Protein AF-A0A7S3DU09-F1 (afdb_monomer_lite)

InterPro domains:
  IPR027417 P-loop containing nucleoside triphosphate hydrolase [G3DSA:3.40.50.300] (1-154)
  IPR027417 P-loop containing nucleoside triphosphate hydrolase [SSF52540] (3-160)

pLDDT: mean 77.61, std 22.37, range [27.61, 97.94]

Organism: NCBI:txid265537

Radius of gyration: 21.7 Å; chains: 1; bounding box: 55×59×66 Å

Structure (mmCIF, N/CA/C/O backbone):
data_AF-A0A7S3DU09-F1
#
_entry.id   AF-A0A7S3DU09-F1
#
loop_
_atom_site.group_PDB
_atom_site.id
_atom_site.type_symbol
_atom_site.label_atom_id
_atom_site.label_alt_id
_atom_site.label_comp_id
_atom_site.label_asym_id
_atom_site.label_entity_id
_atom_site.label_seq_id
_atom_site.pdbx_PDB_ins_code
_atom_site.Cartn_x
_atom_site.Cartn_y
_atom_site.Cartn_z
_atom_site.occupancy
_atom_site.B_iso_or_equiv
_atom_site.auth_seq_id
_atom_site.auth_comp_id
_atom_site.auth_asym_id
_atom_site.auth_atom_id
_atom_site.pdbx_PDB_model_num
ATOM 1 N N . ALA A 1 1 ? -18.503 -8.993 2.724 1.00 61.34 1 ALA A N 1
ATOM 2 C CA . ALA A 1 1 ? -17.902 -7.710 3.141 1.00 61.34 1 ALA A CA 1
ATOM 3 C C . ALA A 1 1 ? -17.772 -6.873 1.888 1.00 61.34 1 ALA A C 1
ATOM 5 O O . ALA A 1 1 ? -17.294 -7.408 0.896 1.00 61.34 1 A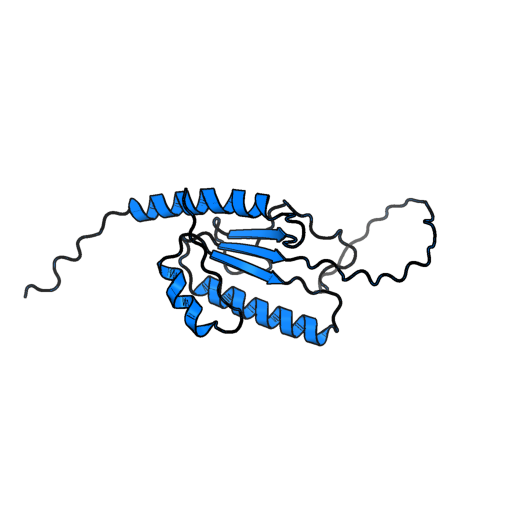LA A O 1
ATOM 6 N N . HIS A 1 2 ? -18.292 -5.652 1.908 1.00 82.31 2 HIS A N 1
ATOM 7 C CA . HIS A 1 2 ? -18.190 -4.738 0.779 1.00 82.31 2 HIS A CA 1
ATOM 8 C C . HIS A 1 2 ? -16.885 -3.952 0.935 1.00 82.31 2 HIS A C 1
ATOM 10 O O . HIS A 1 2 ? -16.611 -3.464 2.027 1.00 82.31 2 HIS A O 1
ATOM 16 N N . CYS A 1 3 ? -16.057 -3.902 -0.106 1.00 85.69 3 CYS A N 1
ATOM 17 C CA . CYS A 1 3 ? -14.806 -3.147 -0.100 1.00 85.69 3 CYS A CA 1
ATOM 18 C C . CYS A 1 3 ? -14.955 -1.986 -1.079 1.00 85.69 3 CYS A C 1
ATOM 20 O O . CYS A 1 3 ? -15.299 -2.206 -2.239 1.00 85.69 3 CYS A O 1
ATOM 22 N N . HIS A 1 4 ? -14.702 -0.769 -0.607 1.00 90.88 4 HIS A N 1
ATOM 23 C CA . HIS A 1 4 ? -14.635 0.422 -1.445 1.00 90.88 4 HIS A CA 1
ATOM 24 C C . HIS A 1 4 ? -13.162 0.746 -1.682 1.00 90.88 4 HIS A C 1
ATOM 26 O O . HIS A 1 4 ? -12.418 0.949 -0.726 1.00 90.88 4 HIS A O 1
ATOM 32 N N . PHE A 1 5 ? -12.736 0.740 -2.943 1.00 91.88 5 PHE A N 1
ATOM 33 C CA . PHE A 1 5 ? -11.360 1.049 -3.320 1.00 91.88 5 PHE A CA 1
ATOM 34 C C . PHE A 1 5 ? -11.281 2.472 -3.859 1.00 91.88 5 PHE A C 1
ATOM 36 O O . PHE A 1 5 ? -12.051 2.843 -4.745 1.00 91.88 5 PHE A O 1
ATOM 43 N N . TRP A 1 6 ? -10.320 3.231 -3.343 1.00 91.25 6 TRP A N 1
ATOM 44 C CA . TRP A 1 6 ? -9.948 4.545 -3.846 1.00 91.25 6 TRP A CA 1
ATOM 45 C C . TRP A 1 6 ? -8.596 4.400 -4.544 1.00 91.25 6 TRP A C 1
ATOM 47 O O . TRP A 1 6 ? -7.599 4.096 -3.894 1.00 91.25 6 TRP A O 1
ATOM 57 N N . ASP A 1 7 ? -8.575 4.548 -5.867 1.00 90.44 7 ASP A N 1
ATOM 58 C CA . ASP A 1 7 ? -7.335 4.545 -6.646 1.00 90.44 7 ASP A CA 1
ATOM 59 C C . ASP A 1 7 ? -6.829 5.982 -6.786 1.00 90.44 7 ASP A C 1
ATOM 61 O O . ASP A 1 7 ? -7.525 6.852 -7.320 1.00 90.44 7 ASP A O 1
ATOM 65 N N . LEU A 1 8 ? -5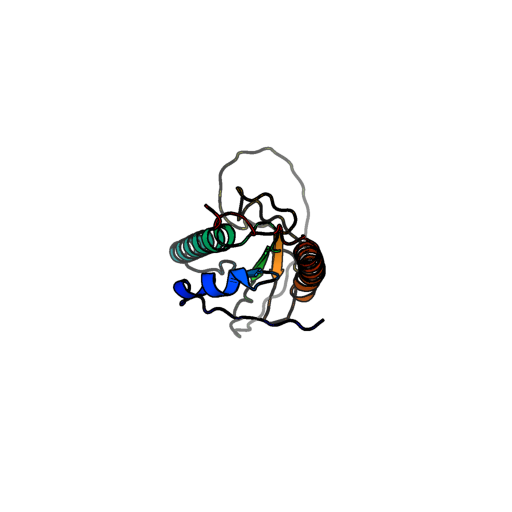.635 6.240 -6.256 1.00 88.69 8 LEU A N 1
ATOM 66 C CA . LEU A 1 8 ? -5.051 7.570 -6.191 1.00 88.69 8 LEU A CA 1
ATOM 67 C C . LEU A 1 8 ? -3.910 7.671 -7.200 1.00 88.69 8 LEU A C 1
ATOM 69 O O . LEU A 1 8 ? -2.896 6.982 -7.111 1.00 88.69 8 LEU A O 1
ATOM 73 N N . GLY A 1 9 ? -4.060 8.573 -8.169 1.00 85.50 9 GLY A N 1
ATOM 74 C CA . GLY A 1 9 ? -3.025 8.806 -9.167 1.00 85.50 9 GLY A CA 1
ATOM 75 C C . GLY A 1 9 ? -1.728 9.322 -8.535 1.00 85.50 9 GLY A C 1
ATOM 76 O O . GLY A 1 9 ? -1.741 10.317 -7.810 1.00 85.50 9 GLY A O 1
ATOM 77 N N . GLY A 1 10 ? -0.595 8.714 -8.907 1.00 82.00 10 GLY A N 1
ATOM 78 C CA . GLY A 1 10 ? 0.765 9.077 -8.464 1.00 82.00 10 GLY A CA 1
ATOM 79 C C . GLY A 1 10 ? 1.132 10.563 -8.582 1.00 82.00 10 GLY A C 1
ATOM 80 O O . GLY A 1 10 ? 1.984 11.062 -7.859 1.00 82.00 10 GLY A O 1
ATOM 81 N N . ARG A 1 11 ? 0.492 11.286 -9.508 1.00 84.19 11 ARG A N 1
ATOM 82 C CA . ARG A 1 11 ? 0.772 12.703 -9.795 1.00 84.19 11 ARG A CA 1
ATOM 83 C C . ARG A 1 11 ? -0.026 13.681 -8.931 1.00 84.19 11 ARG A C 1
ATOM 85 O O . ARG A 1 11 ? 0.256 14.870 -8.978 1.00 84.19 11 ARG A O 1
ATOM 92 N N . MET A 1 12 ? -1.016 13.201 -8.180 1.00 85.81 12 MET A N 1
ATOM 93 C CA . MET A 1 12 ? -1.953 14.027 -7.409 1.00 85.81 12 MET A CA 1
ATOM 94 C C . MET A 1 12 ? -1.779 13.815 -5.899 1.00 85.81 12 MET A C 1
ATOM 96 O O . MET A 1 12 ? -2.762 13.666 -5.174 1.00 85.81 12 MET A O 1
ATOM 100 N N . HIS A 1 13 ? -0.524 13.764 -5.440 1.00 85.75 13 HIS A N 1
ATOM 101 C CA . HIS A 1 13 ? -0.166 13.478 -4.044 1.00 85.75 13 HIS A CA 1
ATOM 102 C C . HIS A 1 13 ? -0.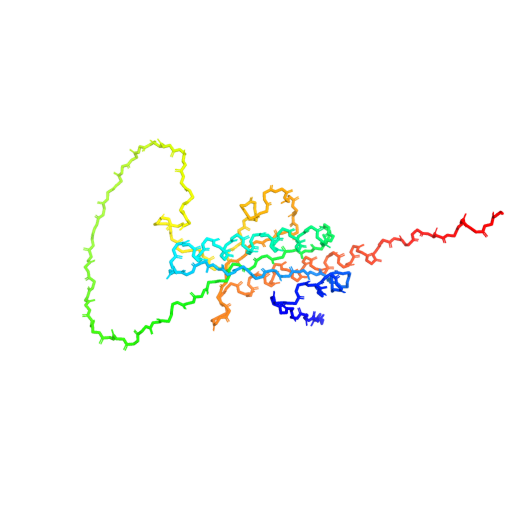813 14.449 -3.040 1.00 85.75 13 HIS A C 1
ATOM 104 O O . HIS A 1 13 ? -1.288 14.025 -1.994 1.00 85.75 13 HIS A O 1
ATOM 110 N N . GLU A 1 14 ? -0.978 15.720 -3.419 1.00 87.19 14 GLU A N 1
ATOM 111 C CA . GLU A 1 14 ? -1.650 16.771 -2.632 1.00 87.19 14 GLU A CA 1
ATOM 112 C C . GLU A 1 14 ? -3.108 16.458 -2.231 1.00 87.19 14 GLU A C 1
ATOM 114 O O . GLU A 1 14 ? -3.684 17.131 -1.377 1.00 87.19 14 GLU A O 1
ATOM 119 N N . LEU A 1 15 ? -3.736 15.457 -2.857 1.00 88.56 15 LEU A N 1
ATOM 120 C CA . LEU A 1 15 ? -5.099 15.034 -2.537 1.00 88.56 15 LEU A CA 1
ATOM 121 C C . LEU A 1 15 ? -5.161 13.794 -1.644 1.00 88.56 15 LEU A C 1
ATOM 123 O O . LEU A 1 15 ? -6.248 13.472 -1.166 1.00 88.56 15 LEU A O 1
ATOM 127 N N . TRP A 1 16 ? -4.051 13.081 -1.437 1.00 91.88 16 TRP A N 1
ATOM 128 C CA . TRP A 1 16 ? -4.067 11.764 -0.797 1.00 91.88 16 TRP A CA 1
ATOM 129 C C . TRP A 1 16 ? -4.514 11.820 0.662 1.00 91.88 16 TRP A C 1
ATOM 131 O O . TRP A 1 16 ? -5.308 10.983 1.088 1.00 91.88 16 TRP A O 1
ATOM 141 N N . GLU A 1 17 ? -4.101 12.858 1.393 1.00 88.50 17 GLU A N 1
ATOM 142 C CA . GLU A 1 17 ? -4.441 13.040 2.810 1.00 88.50 17 GLU A CA 1
ATOM 143 C C . GLU A 1 17 ? -5.949 13.058 3.077 1.00 88.50 17 GLU A C 1
ATOM 145 O O . GLU A 1 17 ? -6.405 12.612 4.128 1.00 88.50 17 GLU A O 1
ATOM 150 N N . ARG A 1 18 ? -6.745 13.498 2.094 1.00 90.06 18 ARG A N 1
ATOM 151 C CA . ARG A 1 18 ? -8.210 13.546 2.201 1.00 90.06 18 ARG A CA 1
ATOM 152 C C . ARG A 1 18 ? -8.848 12.162 2.316 1.00 90.06 18 ARG A C 1
ATOM 154 O O . ARG A 1 18 ? -9.984 12.071 2.762 1.00 90.06 18 ARG A O 1
ATOM 161 N N . TYR A 1 19 ? -8.143 11.109 1.907 1.00 90.12 19 TYR A N 1
ATOM 162 C CA . TYR A 1 19 ? -8.661 9.741 1.890 1.00 90.12 19 TYR A CA 1
ATOM 163 C C . TYR A 1 19 ? -8.207 8.911 3.091 1.00 90.12 19 TYR A C 1
ATOM 165 O O . TYR A 1 19 ? -8.833 7.896 3.394 1.00 90.12 19 TYR A O 1
ATOM 173 N N . TYR A 1 20 ? -7.142 9.311 3.793 1.00 89.31 20 TYR A N 1
ATOM 174 C CA . TYR A 1 20 ? -6.578 8.501 4.877 1.00 89.31 20 TYR A CA 1
ATOM 175 C C . TYR A 1 20 ? -7.519 8.365 6.074 1.00 89.31 20 TYR A C 1
ATOM 177 O O . TYR A 1 20 ? -7.581 7.291 6.667 1.00 89.31 20 TYR A O 1
ATOM 185 N N . PHE A 1 21 ? -8.270 9.420 6.403 1.00 84.44 21 PHE A N 1
ATOM 186 C CA . PHE A 1 21 ? -9.165 9.433 7.562 1.00 84.44 21 PHE A CA 1
ATOM 187 C C . PHE A 1 21 ? -10.269 8.365 7.476 1.00 84.44 21 PHE A C 1
ATOM 189 O O . PHE A 1 21 ? -10.518 7.659 8.450 1.00 84.44 21 PHE A O 1
ATOM 196 N N . ASP A 1 22 ? -10.863 8.195 6.293 1.00 86.50 22 ASP A N 1
ATOM 197 C CA . ASP A 1 22 ? -11.950 7.236 6.052 1.00 86.50 22 ASP A CA 1
ATOM 198 C C . ASP A 1 22 ? -11.448 5.858 5.580 1.00 86.50 22 ASP A C 1
ATOM 200 O O . ASP A 1 22 ? -12.236 4.992 5.195 1.00 86.50 22 ASP A O 1
ATOM 204 N N . SER A 1 23 ? -10.132 5.634 5.577 1.00 92.69 23 SER A N 1
ATOM 205 C CA . SER A 1 23 ? -9.551 4.376 5.113 1.00 92.69 23 SER A CA 1
ATOM 206 C C . SER A 1 23 ? -9.450 3.340 6.238 1.00 92.69 23 SER A C 1
ATOM 208 O O . SER A 1 23 ? -8.927 3.588 7.325 1.00 92.69 23 SER A O 1
ATOM 210 N N . ASP A 1 24 ? -9.904 2.119 5.950 1.00 95.12 24 ASP A N 1
ATOM 211 C CA . ASP A 1 24 ? -9.750 0.962 6.845 1.00 95.12 24 ASP A CA 1
ATOM 212 C C . ASP A 1 24 ? -8.426 0.221 6.672 1.00 95.12 24 ASP A C 1
ATOM 214 O O . ASP A 1 24 ? -8.070 -0.634 7.483 1.00 95.12 24 ASP A O 1
ATOM 218 N N . ALA A 1 25 ? -7.737 0.503 5.574 1.00 96.50 25 ALA A N 1
ATOM 219 C CA . ALA A 1 25 ? -6.448 -0.040 5.201 1.00 96.50 25 ALA A CA 1
ATOM 220 C C . ALA A 1 25 ? -5.871 0.811 4.069 1.00 96.50 25 ALA A C 1
ATOM 222 O O . ALA A 1 25 ? -6.620 1.386 3.279 1.00 96.50 25 ALA A O 1
ATOM 223 N N . VAL A 1 26 ? -4.548 0.825 3.948 1.00 96.88 26 VAL A N 1
ATOM 224 C CA . VAL A 1 26 ? -3.845 1.497 2.852 1.00 96.88 26 VAL A CA 1
ATOM 225 C C . VAL A 1 26 ? -2.941 0.500 2.138 1.00 96.88 26 VAL A C 1
ATOM 227 O O . VAL A 1 26 ? -2.264 -0.314 2.769 1.00 96.88 26 VAL A O 1
ATOM 230 N N . ILE A 1 27 ? -2.948 0.561 0.806 1.00 97.38 27 ILE A N 1
ATOM 231 C CA . ILE A 1 27 ? -2.071 -0.221 -0.065 1.00 97.38 27 ILE A CA 1
ATOM 232 C C . ILE A 1 27 ? -1.143 0.750 -0.791 1.00 97.38 27 ILE A C 1
ATOM 234 O O . ILE A 1 27 ? -1.611 1.583 -1.561 1.00 97.38 27 ILE A O 1
ATOM 238 N N . PHE A 1 28 ? 0.164 0.623 -0.580 1.00 96.56 28 PHE A N 1
ATOM 239 C CA . PHE A 1 28 ? 1.178 1.373 -1.313 1.00 96.56 28 PHE A CA 1
ATOM 240 C C . PHE A 1 28 ? 1.833 0.474 -2.363 1.00 96.56 28 PHE A C 1
ATOM 242 O O . PHE A 1 28 ? 2.392 -0.574 -2.034 1.00 96.56 28 PHE A O 1
ATOM 249 N N . VAL A 1 29 ? 1.782 0.869 -3.634 1.00 95.50 29 VAL A N 1
ATOM 250 C CA . VAL A 1 29 ? 2.393 0.101 -4.727 1.00 95.50 29 VAL A CA 1
ATOM 251 C C . VAL A 1 29 ? 3.815 0.597 -4.963 1.00 95.50 29 VAL A C 1
ATOM 253 O O . VAL A 1 29 ? 4.026 1.715 -5.417 1.00 95.50 29 VAL A O 1
ATOM 256 N N . TRP A 1 30 ? 4.785 -0.266 -4.682 1.00 93.69 30 TRP A N 1
ATOM 257 C CA . TRP A 1 30 ? 6.205 -0.029 -4.901 1.00 93.69 30 TRP A CA 1
ATOM 258 C C . TRP A 1 30 ? 6.657 -0.704 -6.194 1.00 93.69 30 TRP A C 1
ATOM 260 O O . TRP A 1 30 ? 6.716 -1.930 -6.283 1.00 93.69 30 TRP A O 1
ATOM 270 N N . LYS A 1 31 ? 7.018 0.073 -7.208 1.00 90.25 31 LYS A N 1
ATOM 271 C CA . LYS A 1 31 ? 7.604 -0.435 -8.446 1.00 90.25 31 LYS A CA 1
ATOM 272 C C . LYS A 1 31 ? 9.025 -0.922 -8.185 1.00 90.25 31 LYS A C 1
ATOM 274 O O . LYS A 1 31 ? 9.912 -0.148 -7.822 1.00 90.25 31 LYS A O 1
ATOM 279 N N . THR A 1 32 ? 9.252 -2.216 -8.408 1.00 87.56 32 THR A N 1
ATOM 280 C CA . THR A 1 32 ? 10.609 -2.764 -8.385 1.00 87.56 32 THR A CA 1
ATOM 281 C C . THR A 1 32 ? 11.386 -2.217 -9.582 1.00 87.56 32 THR A C 1
ATOM 283 O O . THR A 1 32 ? 10.839 -2.249 -10.692 1.00 87.56 32 THR A O 1
ATOM 286 N N . PRO A 1 33 ? 12.627 -1.737 -9.398 1.00 79.19 33 PRO A N 1
ATOM 287 C CA . PRO A 1 33 ? 13.438 -1.280 -10.515 1.00 79.19 33 PRO A CA 1
ATOM 288 C C . PRO A 1 33 ? 13.598 -2.426 -11.518 1.00 79.19 33 PRO A C 1
ATOM 290 O O . PRO A 1 33 ? 13.957 -3.546 -11.159 1.00 79.19 33 PRO A O 1
ATOM 293 N N . VAL A 1 34 ? 13.250 -2.142 -12.768 1.00 72.62 34 VAL A N 1
ATOM 294 C CA . VAL A 1 34 ? 13.603 -2.965 -13.931 1.00 72.62 34 VAL A CA 1
ATOM 295 C C . VAL A 1 34 ? 14.923 -2.408 -14.457 1.00 72.62 34 VAL A C 1
ATOM 297 O O . VAL A 1 34 ? 15.189 -1.241 -14.182 1.00 72.62 34 VAL A O 1
ATOM 300 N N . GLU A 1 35 ? 15.710 -3.209 -15.182 1.00 67.56 35 GLU A N 1
ATOM 301 C CA . GLU A 1 35 ? 16.975 -2.873 -15.870 1.00 67.56 35 GLU A CA 1
ATOM 302 C C . GLU A 1 35 ? 16.904 -1.550 -16.678 1.00 67.56 35 GLU A C 1
ATOM 304 O O . GLU A 1 35 ? 16.822 -1.521 -17.906 1.00 67.56 35 GLU A O 1
ATOM 309 N N . ALA A 1 36 ? 16.866 -0.427 -15.973 1.00 67.94 36 ALA A N 1
ATOM 310 C CA . ALA A 1 36 ? 16.980 0.932 -16.456 1.00 67.94 36 ALA A CA 1
ATOM 311 C C . ALA A 1 36 ? 18.427 1.375 -16.237 1.00 67.94 36 ALA A C 1
ATOM 313 O O . ALA A 1 36 ? 19.200 0.695 -15.558 1.00 67.94 36 ALA A O 1
ATOM 314 N N . ASN A 1 37 ? 18.816 2.527 -16.787 1.00 81.88 37 ASN A N 1
ATOM 315 C CA . ASN A 1 37 ? 20.104 3.082 -16.391 1.00 81.88 37 ASN A CA 1
ATOM 316 C C . ASN A 1 37 ? 20.116 3.300 -14.861 1.00 81.88 37 ASN A C 1
ATOM 318 O O . ASN A 1 37 ? 19.092 3.626 -14.251 1.00 81.88 37 ASN A O 1
ATOM 322 N N . GLU A 1 38 ? 21.272 3.069 -14.240 1.00 82.50 38 GLU A N 1
ATOM 323 C CA . GLU A 1 38 ? 21.409 3.066 -12.778 1.00 82.50 38 GLU A CA 1
ATOM 324 C C . GLU A 1 38 ? 20.998 4.403 -12.145 1.00 82.50 38 GLU A C 1
ATOM 326 O O . GLU A 1 38 ? 20.524 4.444 -11.011 1.00 82.50 38 GLU A O 1
ATOM 331 N N . GLU A 1 39 ? 21.167 5.510 -12.872 1.00 87.69 39 GLU A N 1
ATOM 332 C CA . GLU A 1 39 ? 20.835 6.846 -12.390 1.00 87.69 39 GLU A CA 1
ATOM 333 C C . GLU A 1 39 ? 19.322 7.075 -12.288 1.00 87.69 39 GLU A C 1
ATOM 335 O O . GLU A 1 39 ? 18.844 7.540 -11.252 1.00 87.69 39 GLU A O 1
ATOM 340 N N . ASP A 1 40 ? 18.564 6.727 -13.323 1.00 86.50 40 ASP A N 1
ATOM 341 C CA . ASP A 1 40 ? 17.109 6.857 -13.346 1.00 86.50 40 ASP A CA 1
ATOM 342 C C . ASP A 1 40 ? 16.464 5.866 -12.377 1.00 86.50 40 ASP A C 1
ATOM 344 O O . ASP A 1 40 ? 15.549 6.237 -11.640 1.00 86.50 40 ASP A O 1
ATOM 348 N N . ALA A 1 41 ? 16.987 4.636 -12.304 1.00 85.06 41 ALA A N 1
ATOM 349 C CA . ALA A 1 41 ? 16.545 3.647 -11.325 1.00 85.06 41 ALA A CA 1
ATOM 350 C C . ALA A 1 41 ? 16.749 4.148 -9.887 1.00 85.06 41 ALA A C 1
ATOM 352 O O . ALA A 1 41 ? 15.872 3.972 -9.036 1.00 85.06 41 ALA A O 1
ATOM 353 N N . ARG A 1 42 ? 17.881 4.811 -9.613 1.00 87.50 42 ARG A N 1
ATOM 354 C CA . ARG A 1 42 ? 18.161 5.415 -8.307 1.00 87.50 42 ARG A CA 1
ATOM 355 C C . ARG A 1 42 ? 17.199 6.560 -7.998 1.00 87.50 42 ARG A C 1
ATOM 357 O O . ARG A 1 42 ? 16.581 6.528 -6.940 1.00 87.50 42 ARG A O 1
ATOM 364 N N . LYS A 1 43 ? 17.010 7.513 -8.918 1.00 89.94 43 LYS A N 1
ATOM 365 C CA . LYS A 1 43 ? 16.071 8.641 -8.736 1.00 89.94 43 LYS A CA 1
ATOM 366 C C . LYS A 1 43 ? 14.636 8.164 -8.508 1.00 89.94 43 LYS A C 1
ATOM 368 O O . LYS A 1 43 ? 13.943 8.685 -7.640 1.00 89.94 43 LYS A O 1
ATOM 373 N N . GLU A 1 44 ? 14.188 7.161 -9.264 1.00 89.19 44 GLU A N 1
ATOM 374 C CA . GLU A 1 44 ? 12.862 6.561 -9.086 1.00 89.19 44 GLU A CA 1
ATOM 375 C C . GLU A 1 44 ? 12.747 5.862 -7.724 1.00 89.19 44 GLU A C 1
ATOM 377 O O . GLU A 1 44 ? 11.732 5.994 -7.046 1.00 89.19 44 GLU A O 1
ATOM 382 N N . THR A 1 45 ? 13.791 5.154 -7.290 1.00 90.25 45 THR A N 1
ATOM 383 C CA . THR A 1 45 ? 13.827 4.504 -5.972 1.00 90.25 45 THR A CA 1
ATOM 384 C C . THR A 1 45 ? 13.785 5.527 -4.835 1.00 90.25 45 THR A C 1
ATOM 386 O O . THR A 1 45 ? 13.014 5.353 -3.897 1.00 90.25 45 THR A O 1
ATOM 389 N N . GLU A 1 46 ? 14.563 6.607 -4.927 1.00 91.94 46 GLU A N 1
ATOM 390 C CA . GLU A 1 46 ? 14.586 7.696 -3.941 1.00 91.94 46 GLU A CA 1
ATOM 391 C C . GLU A 1 46 ? 13.223 8.398 -3.838 1.00 91.94 46 GLU A C 1
ATOM 393 O O . GLU A 1 46 ? 12.729 8.618 -2.735 1.00 91.94 46 GLU A O 1
ATOM 398 N N . LEU A 1 47 ? 12.573 8.680 -4.973 1.00 92.12 47 LEU A N 1
ATOM 399 C CA . LEU A 1 47 ? 11.237 9.281 -4.996 1.00 92.12 47 LEU A CA 1
ATOM 400 C C . LEU A 1 47 ? 10.173 8.351 -4.396 1.00 92.12 47 LEU A C 1
ATOM 402 O O . LEU A 1 47 ? 9.313 8.787 -3.634 1.00 92.12 47 LEU A O 1
ATOM 406 N N . GLN A 1 48 ? 10.210 7.060 -4.732 1.00 93.19 48 GLN A N 1
ATOM 407 C CA . GLN A 1 48 ? 9.289 6.091 -4.139 1.00 93.19 48 GLN A CA 1
ATOM 408 C C . GLN A 1 48 ? 9.507 5.961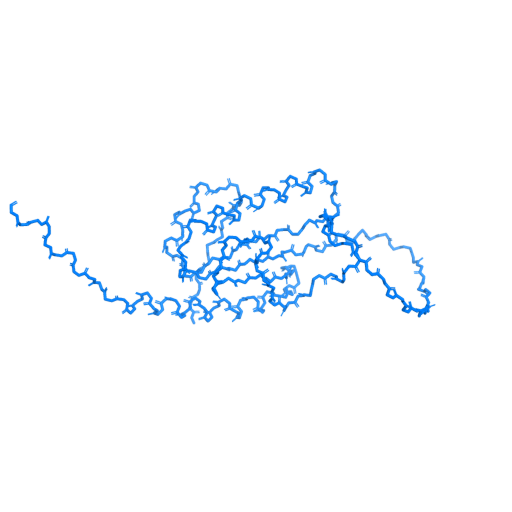 -2.632 1.00 93.19 48 GLN A C 1
ATOM 410 O O . GLN A 1 48 ? 8.532 5.853 -1.892 1.00 93.19 48 GLN A O 1
ATOM 415 N N . GLN A 1 49 ? 10.764 6.015 -2.181 1.00 94.50 49 GLN A N 1
ATOM 416 C CA . GLN A 1 49 ? 11.117 5.990 -0.765 1.00 94.50 49 GLN A CA 1
ATOM 417 C C . GLN A 1 49 ? 10.541 7.199 -0.023 1.00 94.50 49 GLN A C 1
ATOM 419 O O . GLN A 1 49 ? 9.902 7.015 1.011 1.00 94.50 49 GLN A O 1
ATOM 424 N N . SER A 1 50 ? 10.693 8.415 -0.563 1.00 94.19 50 SER A N 1
ATOM 425 C CA . SER A 1 50 ? 10.148 9.619 0.076 1.00 94.19 50 SER A CA 1
ATOM 426 C C . SER A 1 50 ? 8.621 9.587 0.157 1.00 94.19 50 SER A C 1
ATOM 428 O O . SER A 1 50 ? 8.059 9.887 1.205 1.00 94.19 50 SER A O 1
ATOM 430 N N . LEU A 1 51 ? 7.945 9.163 -0.918 1.00 94.56 51 LEU A N 1
ATOM 431 C CA . LEU A 1 51 ? 6.483 9.037 -0.940 1.00 94.56 51 LEU A CA 1
ATOM 432 C C . LEU A 1 51 ? 5.985 7.955 0.025 1.00 94.56 51 LEU A C 1
ATOM 434 O O . LEU A 1 51 ? 4.957 8.123 0.674 1.00 94.56 51 LEU A O 1
ATOM 438 N N . LEU A 1 52 ? 6.706 6.837 0.127 1.00 94.88 52 LEU A N 1
ATOM 439 C CA . LEU A 1 52 ? 6.378 5.759 1.053 1.00 94.88 52 LEU A CA 1
ATOM 440 C C . LEU A 1 52 ? 6.461 6.234 2.511 1.00 94.88 52 LEU A C 1
ATOM 442 O O . LEU A 1 52 ? 5.571 5.925 3.305 1.00 94.88 52 LEU A O 1
ATOM 446 N N . GLU A 1 53 ? 7.514 6.974 2.861 1.00 94.75 53 GLU A N 1
ATOM 447 C CA . GLU A 1 53 ? 7.682 7.557 4.195 1.00 94.75 53 GLU A CA 1
ATOM 448 C C . GLU A 1 53 ? 6.609 8.601 4.504 1.00 94.75 53 GLU A C 1
ATOM 450 O O . GLU A 1 53 ? 6.031 8.561 5.590 1.00 94.75 53 GLU A O 1
ATOM 455 N N . GLU A 1 54 ? 6.297 9.475 3.544 1.00 93.94 54 GLU A N 1
ATOM 456 C CA . GLU A 1 54 ? 5.242 10.485 3.657 1.00 93.94 54 GLU A CA 1
ATOM 457 C C . GLU A 1 54 ? 3.890 9.826 3.948 1.00 93.94 54 GLU A C 1
ATOM 459 O O . GLU A 1 54 ? 3.305 10.059 5.006 1.00 93.94 54 GLU A O 1
ATOM 464 N N . VAL A 1 55 ? 3.443 8.915 3.074 1.00 94.62 55 VAL A N 1
ATOM 465 C CA . VAL A 1 55 ? 2.185 8.173 3.248 1.00 94.62 55 VAL A CA 1
ATOM 466 C C . VAL A 1 55 ? 2.172 7.466 4.594 1.00 94.62 55 VAL A C 1
ATOM 468 O O . VAL A 1 55 ? 1.172 7.514 5.311 1.00 94.62 55 VAL A O 1
ATOM 471 N N . ARG A 1 56 ? 3.277 6.809 4.966 1.00 94.38 56 ARG A N 1
ATOM 472 C CA . ARG A 1 56 ? 3.316 6.087 6.231 1.00 94.38 56 ARG A CA 1
ATOM 473 C C . ARG A 1 56 ? 3.191 7.029 7.428 1.00 94.38 56 ARG A C 1
ATOM 475 O O . ARG A 1 56 ? 2.531 6.654 8.394 1.00 94.38 56 ARG A O 1
ATOM 482 N N . SER A 1 57 ? 3.799 8.209 7.373 1.00 94.06 57 SER A N 1
ATOM 483 C CA . SER A 1 57 ? 3.740 9.201 8.449 1.00 94.06 57 SER A CA 1
ATOM 484 C C . SER A 1 57 ? 2.352 9.839 8.600 1.00 94.06 57 SER A C 1
ATOM 486 O O . SER A 1 57 ? 1.958 10.176 9.714 1.00 94.06 57 SER A O 1
ATOM 488 N N . SER A 1 58 ? 1.591 9.940 7.505 1.00 93.19 58 SER A N 1
ATOM 489 C CA . SER A 1 58 ? 0.271 10.584 7.472 1.00 93.19 58 SER A CA 1
ATOM 490 C C . SER A 1 58 ? -0.896 9.663 7.844 1.00 93.19 58 SER A C 1
ATOM 492 O O . SER A 1 58 ? -2.017 10.145 8.010 1.00 93.19 58 SER A O 1
ATOM 494 N N . ILE A 1 59 ? -0.674 8.349 7.975 1.00 93.06 59 ILE A N 1
ATOM 495 C CA . ILE A 1 59 ? -1.724 7.388 8.352 1.00 93.06 59 ILE A CA 1
ATOM 496 C C . ILE A 1 59 ? -1.605 6.966 9.829 1.00 93.06 59 ILE A C 1
ATOM 498 O O . ILE A 1 59 ? -0.492 6.726 10.313 1.00 93.06 59 ILE A O 1
ATOM 502 N N . PRO A 1 60 ? -2.730 6.795 10.552 1.00 91.75 60 PRO A N 1
ATOM 503 C CA . PRO A 1 60 ? -2.709 6.299 11.926 1.00 91.75 60 PRO A CA 1
ATOM 504 C C . PRO A 1 60 ? -2.048 4.920 12.068 1.00 91.75 60 PRO A C 1
ATOM 506 O O . PRO A 1 60 ? -2.111 4.075 11.174 1.00 91.75 60 PRO A O 1
ATOM 509 N N . ASP A 1 61 ? -1.437 4.655 13.224 1.00 91.25 61 ASP A N 1
ATOM 510 C CA . ASP A 1 61 ? -0.756 3.382 13.497 1.00 91.25 61 ASP A CA 1
ATOM 511 C C . ASP A 1 61 ? -1.698 2.176 13.598 1.00 91.25 61 ASP A C 1
ATOM 513 O O . ASP A 1 61 ? -1.257 1.040 13.432 1.00 91.25 61 ASP A O 1
ATOM 517 N N . ASP A 1 62 ? -2.987 2.389 13.840 1.00 92.31 62 ASP A N 1
ATOM 518 C CA . ASP A 1 62 ? -3.988 1.325 13.864 1.00 92.31 62 ASP A CA 1
ATOM 519 C C . ASP A 1 62 ? -4.587 1.016 12.482 1.00 92.31 62 ASP A C 1
ATOM 521 O O . ASP A 1 62 ? -5.374 0.077 12.364 1.00 92.31 62 ASP A O 1
ATOM 525 N N . VAL A 1 63 ? -4.175 1.725 11.425 1.00 94.88 63 VAL A N 1
ATOM 526 C CA . VAL A 1 63 ? -4.559 1.420 10.040 1.00 94.88 63 VAL A CA 1
ATOM 527 C C . VAL A 1 63 ? -3.568 0.416 9.434 1.00 94.88 63 VAL A C 1
ATOM 529 O O . VAL A 1 63 ? -2.374 0.709 9.330 1.00 94.88 63 VAL A O 1
ATOM 532 N N . PRO A 1 64 ? -4.024 -0.775 8.998 1.00 96.75 64 PRO A N 1
ATOM 533 C CA . PRO A 1 64 ? -3.180 -1.727 8.290 1.00 96.75 64 PRO A CA 1
ATOM 534 C C . PRO A 1 64 ? -2.585 -1.146 7.010 1.00 96.75 64 PRO A C 1
ATOM 536 O O . PRO A 1 64 ? -3.294 -0.577 6.179 1.00 96.75 64 PRO A O 1
ATOM 539 N N . PHE A 1 65 ? -1.282 -1.346 6.841 1.00 97.25 65 PHE A N 1
ATOM 540 C CA . PHE A 1 65 ? -0.496 -0.769 5.763 1.00 97.25 65 PHE A CA 1
ATOM 541 C C . PHE A 1 65 ? 0.231 -1.858 4.971 1.00 97.25 65 PHE A C 1
ATOM 543 O O . PHE A 1 65 ? 1.166 -2.501 5.451 1.00 97.25 65 PHE A O 1
ATOM 550 N N . LEU A 1 66 ? -0.217 -2.081 3.741 1.00 97.94 66 LEU A N 1
ATOM 551 C CA . LEU A 1 66 ? 0.316 -3.096 2.843 1.00 97.94 66 LEU A CA 1
ATOM 552 C C . LEU A 1 66 ? 1.195 -2.450 1.775 1.00 97.94 66 LEU A C 1
ATOM 554 O O . LEU A 1 66 ? 0.716 -1.635 0.995 1.00 97.94 66 LEU A O 1
ATOM 558 N N . VAL A 1 67 ? 2.451 -2.875 1.670 1.00 97.75 67 VAL A N 1
ATOM 559 C CA . VAL A 1 67 ? 3.322 -2.523 0.545 1.00 97.75 67 VAL A CA 1
ATOM 560 C C . VAL A 1 67 ? 3.290 -3.651 -0.485 1.00 97.75 67 VAL A C 1
ATOM 562 O O . VAL A 1 67 ? 3.540 -4.815 -0.163 1.00 97.75 67 VAL A O 1
ATOM 565 N N . LEU A 1 68 ? 3.001 -3.316 -1.740 1.00 97.50 68 LEU A N 1
ATOM 566 C CA . LEU A 1 68 ? 3.063 -4.236 -2.872 1.00 97.50 68 LEU A CA 1
ATOM 567 C C . LEU A 1 68 ? 4.312 -3.948 -3.701 1.00 97.50 68 LEU A C 1
ATOM 569 O O . LEU A 1 68 ? 4.326 -3.005 -4.486 1.00 97.50 68 LEU A O 1
ATOM 573 N N . GLY A 1 69 ? 5.345 -4.778 -3.558 1.00 95.81 69 GLY A N 1
ATOM 574 C CA . GLY A 1 69 ? 6.507 -4.784 -4.444 1.00 95.81 69 GLY A CA 1
ATOM 575 C C . GLY A 1 69 ? 6.111 -5.317 -5.819 1.00 95.81 69 GLY A C 1
ATOM 576 O O . GLY A 1 69 ? 6.126 -6.525 -6.052 1.00 95.81 69 GLY A O 1
ATOM 577 N N . HIS A 1 70 ? 5.704 -4.435 -6.723 1.00 93.94 70 HIS A N 1
ATOM 578 C CA . HIS A 1 70 ? 5.187 -4.801 -8.029 1.00 93.94 70 HIS A CA 1
ATOM 579 C C . HIS A 1 70 ? 6.319 -5.124 -9.009 1.00 93.94 70 HIS A C 1
ATOM 581 O O . HIS A 1 70 ? 7.039 -4.234 -9.471 1.00 93.94 70 HIS A O 1
ATOM 587 N N . ILE A 1 71 ? 6.420 -6.407 -9.353 1.00 90.81 71 ILE A N 1
ATOM 588 C CA . ILE A 1 71 ? 7.336 -6.960 -10.344 1.00 90.81 71 ILE A CA 1
ATOM 589 C C . ILE A 1 71 ? 6.705 -6.794 -11.723 1.00 90.81 71 ILE A C 1
ATOM 591 O O . ILE A 1 71 ? 5.692 -7.417 -12.052 1.00 90.81 71 ILE A O 1
ATOM 595 N N . PHE A 1 72 ? 7.329 -5.972 -12.558 1.00 81.81 72 PHE A N 1
ATOM 596 C CA . PHE A 1 72 ? 6.949 -5.857 -13.958 1.00 81.81 72 PHE A CA 1
ATOM 597 C C . PHE A 1 72 ? 7.621 -6.973 -14.754 1.00 81.81 72 PHE A C 1
ATOM 599 O O . PHE A 1 72 ? 8.838 -7.136 -14.706 1.00 81.81 72 PHE A O 1
ATOM 606 N N . ALA A 1 73 ? 6.826 -7.752 -15.488 1.00 68.25 73 ALA A N 1
ATOM 607 C CA . ALA A 1 73 ? 7.382 -8.690 -16.450 1.00 68.25 73 ALA A CA 1
ATOM 608 C C . ALA A 1 73 ? 8.157 -7.910 -17.520 1.00 68.25 73 ALA A C 1
ATOM 610 O O . ALA A 1 73 ? 7.650 -6.919 -18.056 1.00 68.25 73 ALA A O 1
ATOM 611 N N . GLU A 1 74 ? 9.362 -8.369 -17.853 1.00 61.75 74 GLU A N 1
ATOM 612 C CA . GLU A 1 74 ? 10.078 -7.849 -19.010 1.00 61.75 74 GLU A CA 1
ATOM 613 C C . GLU A 1 74 ? 9.196 -7.985 -20.253 1.00 61.75 74 GLU A C 1
ATOM 615 O O . GLU A 1 74 ? 8.582 -9.032 -20.501 1.00 61.75 74 GLU A O 1
ATOM 620 N N . LYS A 1 75 ? 9.145 -6.928 -21.070 1.00 50.78 75 LYS A N 1
ATOM 621 C CA . LYS A 1 75 ? 8.655 -7.060 -22.440 1.00 50.78 75 LYS A CA 1
ATOM 622 C C . LYS A 1 75 ? 9.609 -8.018 -23.145 1.00 50.78 75 LYS A C 1
ATOM 624 O O . LYS A 1 75 ? 10.663 -7.596 -23.608 1.00 50.78 75 LYS A O 1
ATOM 629 N N . ARG A 1 76 ? 9.260 -9.306 -23.227 1.00 47.50 76 ARG A N 1
ATOM 630 C CA . ARG A 1 76 ? 9.971 -10.232 -24.112 1.00 47.50 76 ARG A CA 1
ATOM 631 C C . ARG A 1 76 ? 9.897 -9.637 -25.513 1.00 47.50 76 ARG A C 1
ATOM 633 O O . ARG A 1 76 ? 8.819 -9.610 -26.105 1.00 47.50 76 ARG A O 1
ATOM 640 N N . ASN A 1 77 ? 11.021 -9.159 -26.036 1.00 41.94 77 ASN A N 1
ATOM 641 C CA . ASN A 1 77 ? 11.134 -8.913 -27.463 1.00 41.94 77 ASN A CA 1
ATOM 642 C C . ASN A 1 77 ? 10.910 -10.262 -28.161 1.00 41.94 77 ASN A C 1
ATOM 644 O O . ASN A 1 77 ? 11.615 -11.225 -27.846 1.00 41.94 77 ASN A O 1
ATOM 648 N N . PRO A 1 78 ? 9.937 -10.388 -29.079 1.00 43.19 78 PRO A N 1
ATOM 649 C CA . PRO A 1 78 ? 9.763 -11.599 -29.860 1.00 43.19 78 PRO A CA 1
ATOM 650 C C . PRO A 1 78 ? 10.836 -11.637 -30.955 1.00 43.19 78 PRO A C 1
ATOM 652 O O . PRO A 1 78 ? 10.546 -11.511 -32.137 1.00 43.19 78 PRO A O 1
ATOM 655 N N . THR A 1 79 ? 12.097 -11.803 -30.571 1.00 42.75 79 THR A N 1
ATOM 656 C CA . THR A 1 79 ? 13.167 -12.210 -31.485 1.00 42.75 79 THR A CA 1
ATOM 657 C C . THR A 1 79 ? 13.632 -13.583 -31.051 1.00 42.75 79 THR A C 1
ATOM 659 O O . THR A 1 79 ? 14.657 -13.754 -30.397 1.00 42.75 79 THR A O 1
ATOM 662 N N . GLY A 1 80 ? 12.803 -14.574 -31.375 1.00 41.12 80 GLY A N 1
ATOM 663 C CA . GLY A 1 80 ? 13.184 -15.969 -31.297 1.00 41.12 80 GLY A CA 1
ATOM 664 C C . GLY A 1 80 ? 14.204 -16.277 -32.384 1.00 41.12 80 GLY A C 1
ATOM 665 O O . GLY A 1 80 ? 13.845 -16.380 -33.551 1.00 41.12 80 GLY A O 1
ATOM 666 N N . VAL A 1 81 ? 15.456 -16.479 -31.986 1.00 41.75 81 VAL A N 1
ATOM 667 C CA . VAL A 1 81 ? 16.344 -17.444 -32.637 1.00 41.75 81 VAL A CA 1
ATOM 668 C C . VAL A 1 81 ? 17.015 -18.218 -31.509 1.00 41.75 81 VAL A C 1
ATOM 670 O O . VAL A 1 81 ? 17.633 -17.634 -30.624 1.00 41.75 81 VAL A O 1
ATOM 673 N N . GLY A 1 82 ? 16.749 -19.523 -31.471 1.00 43.31 82 GLY A N 1
ATOM 674 C CA . GLY A 1 82 ? 17.017 -20.379 -30.323 1.00 43.31 82 GLY A CA 1
ATOM 675 C C . GLY A 1 82 ? 18.493 -20.616 -30.030 1.00 43.31 82 GLY A C 1
ATOM 676 O O . GLY A 1 82 ? 19.354 -20.445 -30.887 1.00 43.31 82 GLY A O 1
ATOM 677 N N . SER A 1 83 ? 18.762 -21.085 -28.814 1.00 34.03 83 SER A N 1
ATOM 678 C CA . SER A 1 83 ? 19.946 -21.872 -28.464 1.00 34.03 83 SER A CA 1
ATOM 679 C C . SER A 1 83 ? 19.658 -22.665 -27.183 1.00 34.03 83 SER A C 1
ATOM 681 O O . SER A 1 83 ? 19.058 -22.152 -26.243 1.00 34.03 83 SER A O 1
ATOM 683 N N . ALA A 1 84 ? 20.012 -23.948 -27.221 1.00 36.28 84 ALA A N 1
ATOM 684 C CA . ALA A 1 84 ? 19.749 -25.000 -26.236 1.00 36.28 84 ALA A CA 1
ATOM 685 C C . ALA A 1 84 ? 20.440 -24.775 -24.867 1.00 36.28 84 ALA A C 1
ATOM 687 O O . ALA A 1 84 ? 21.364 -23.966 -24.784 1.00 36.28 84 ALA A O 1
ATOM 688 N N . PRO A 1 85 ? 20.057 -25.507 -23.797 1.00 36.38 85 PRO A N 1
ATOM 689 C CA . PRO A 1 85 ? 20.729 -25.411 -22.503 1.00 36.38 85 PRO A CA 1
ATOM 690 C C . PRO A 1 85 ? 21.945 -26.354 -22.440 1.00 36.38 85 PRO A C 1
ATOM 692 O O . PRO A 1 85 ? 21.871 -27.463 -22.978 1.00 36.38 85 PRO A O 1
ATOM 695 N N . PRO A 1 86 ? 23.029 -26.005 -21.723 1.00 40.19 86 PRO A N 1
ATOM 696 C CA . PRO A 1 86 ? 23.961 -26.997 -21.216 1.00 40.19 86 PRO A CA 1
ATOM 697 C C . PRO A 1 86 ? 23.744 -27.259 -19.716 1.00 40.19 86 PRO A C 1
ATOM 699 O O . PRO A 1 86 ? 23.474 -26.358 -18.923 1.00 40.19 86 PRO A O 1
ATOM 702 N N . SER A 1 87 ? 23.866 -28.537 -19.364 1.00 34.28 87 SER A N 1
ATOM 703 C CA . SER A 1 87 ? 23.766 -29.128 -18.027 1.00 34.28 87 SER A CA 1
ATOM 704 C C . SER A 1 87 ? 25.108 -29.146 -17.266 1.00 34.28 87 SER A C 1
ATOM 706 O O . SER A 1 87 ? 26.152 -29.306 -17.891 1.00 34.28 87 SER A O 1
ATOM 708 N N . GLY A 1 88 ? 25.034 -29.161 -15.920 1.00 29.61 88 GLY A N 1
ATOM 709 C CA . GLY A 1 88 ? 26.071 -29.608 -14.951 1.00 29.61 88 GLY A CA 1
ATOM 710 C C . GLY A 1 88 ? 26.976 -28.495 -14.385 1.00 29.61 88 GLY A C 1
ATOM 711 O O . GLY A 1 88 ? 27.232 -27.532 -15.088 1.00 29.61 88 GLY A O 1
ATOM 712 N N . ASN A 1 89 ? 27.531 -28.515 -13.163 1.00 27.61 89 ASN A N 1
ATOM 713 C CA . ASN A 1 89 ? 27.464 -29.346 -11.947 1.00 27.61 89 ASN A CA 1
ATOM 714 C C . ASN A 1 89 ? 28.353 -28.692 -10.832 1.00 27.61 89 ASN A C 1
ATOM 716 O O . ASN A 1 89 ? 29.352 -28.063 -11.148 1.00 27.61 89 ASN A O 1
ATOM 720 N N . THR A 1 90 ? 27.959 -28.858 -9.555 1.00 32.81 90 THR A N 1
ATOM 721 C CA . THR A 1 90 ? 28.705 -28.918 -8.255 1.00 32.81 90 THR A CA 1
ATOM 722 C C . THR A 1 90 ? 29.925 -28.012 -7.938 1.00 32.81 90 THR A C 1
ATOM 724 O O . THR A 1 90 ? 30.925 -28.071 -8.642 1.00 32.81 90 THR A O 1
ATOM 727 N N . THR A 1 91 ? 29.932 -27.335 -6.764 1.00 28.91 91 THR A N 1
ATOM 728 C CA . THR A 1 91 ? 30.883 -27.509 -5.611 1.00 28.91 91 THR A CA 1
ATOM 729 C C . THR A 1 91 ? 30.800 -26.342 -4.598 1.00 28.91 91 THR A C 1
ATOM 731 O O . THR A 1 91 ? 30.877 -25.176 -4.972 1.00 28.91 91 THR A O 1
ATOM 734 N N . GLU A 1 92 ? 30.655 -26.670 -3.307 1.00 35.41 92 GLU A N 1
ATOM 735 C CA . GLU A 1 92 ? 30.706 -25.756 -2.152 1.00 35.41 92 GLU A CA 1
ATOM 736 C C . GLU A 1 92 ? 32.129 -25.249 -1.861 1.00 35.41 92 GLU A C 1
ATOM 738 O O . GLU A 1 92 ? 33.092 -26.008 -1.932 1.00 35.41 92 GLU A O 1
ATOM 743 N N . SER A 1 93 ? 32.269 -24.001 -1.404 1.00 32.44 93 SER A N 1
ATOM 744 C CA . SER A 1 93 ? 33.263 -23.652 -0.374 1.00 32.44 93 SER A CA 1
ATOM 745 C C . SER A 1 93 ? 32.932 -22.320 0.316 1.00 32.44 93 SER A C 1
ATOM 747 O O . SER A 1 93 ? 32.596 -21.321 -0.313 1.00 32.44 93 SER A O 1
ATOM 749 N N . ASN A 1 94 ? 32.997 -22.357 1.648 1.00 35.47 94 ASN A N 1
ATOM 750 C CA . ASN A 1 94 ? 32.834 -21.254 2.600 1.00 35.47 94 ASN A CA 1
ATOM 751 C C . ASN A 1 94 ? 34.051 -20.312 2.593 1.00 35.47 94 ASN A C 1
ATOM 753 O O . ASN A 1 94 ? 35.162 -20.830 2.539 1.00 35.47 94 ASN A O 1
ATOM 757 N N . LEU A 1 95 ? 33.851 -18.994 2.796 1.00 30.08 95 LEU A N 1
ATOM 758 C CA . LEU A 1 95 ? 34.698 -18.103 3.631 1.00 30.08 95 LEU A CA 1
ATOM 759 C C . LEU A 1 95 ? 34.174 -16.637 3.691 1.00 30.08 95 LEU A C 1
ATOM 761 O O . LEU A 1 95 ? 34.098 -15.932 2.694 1.00 30.08 95 LEU A O 1
ATOM 765 N N . THR A 1 96 ? 33.814 -16.229 4.913 1.00 30.47 96 THR A N 1
ATOM 766 C CA . THR A 1 96 ? 33.790 -14.918 5.613 1.00 30.47 96 THR A CA 1
ATOM 767 C C . THR A 1 96 ? 33.994 -13.558 4.879 1.00 30.47 96 THR A C 1
ATOM 769 O O . THR A 1 96 ? 35.108 -13.242 4.487 1.00 30.47 96 THR A O 1
ATOM 772 N N . MET A 1 97 ? 32.917 -12.732 4.882 1.00 38.62 97 MET A N 1
ATOM 773 C CA . MET A 1 97 ? 32.708 -11.252 5.080 1.00 38.62 97 MET A CA 1
ATOM 774 C C . MET A 1 97 ? 33.727 -10.193 4.554 1.00 38.62 97 MET A C 1
ATOM 776 O O . MET A 1 97 ? 34.925 -10.353 4.767 1.00 38.62 97 MET A O 1
ATOM 780 N N . PRO A 1 98 ? 33.280 -9.024 4.004 1.00 36.50 98 PRO A N 1
ATOM 781 C CA . PRO A 1 98 ? 32.801 -7.892 4.828 1.00 36.50 98 PRO A CA 1
ATOM 782 C C . PRO A 1 98 ? 31.608 -7.075 4.274 1.00 36.50 98 PRO A C 1
ATOM 784 O O . PRO A 1 98 ? 31.192 -7.186 3.124 1.00 36.50 98 PRO A O 1
ATOM 787 N N . ALA A 1 99 ? 31.051 -6.239 5.156 1.00 45.56 99 ALA A N 1
ATOM 788 C CA . ALA A 1 99 ? 29.897 -5.376 4.946 1.00 45.56 99 ALA A CA 1
ATOM 789 C C . ALA A 1 99 ? 30.230 -4.118 4.129 1.00 45.56 99 ALA A C 1
ATOM 791 O O . ALA A 1 99 ? 31.048 -3.310 4.557 1.00 45.56 99 ALA A O 1
ATOM 792 N N . SER A 1 100 ? 29.566 -3.957 2.982 1.00 40.31 100 SER A N 1
ATOM 793 C CA . SER A 1 100 ? 29.106 -2.706 2.344 1.00 40.31 100 SER A CA 1
ATOM 794 C C . SER A 1 100 ? 28.876 -2.989 0.860 1.00 40.31 100 SER A C 1
ATOM 796 O O . SER A 1 100 ? 29.826 -3.116 0.103 1.00 40.31 100 SER A O 1
ATOM 798 N N . ASN A 1 101 ? 27.617 -3.155 0.446 1.00 34.34 101 ASN A N 1
ATOM 799 C CA . ASN A 1 101 ? 27.204 -2.943 -0.943 1.00 34.34 101 ASN A CA 1
ATOM 800 C C . ASN A 1 101 ? 25.680 -2.965 -1.036 1.00 34.34 101 ASN A C 1
ATOM 802 O O . ASN A 1 101 ? 25.040 -4.013 -0.943 1.00 34.34 101 ASN A O 1
ATOM 806 N N . ILE A 1 102 ? 25.101 -1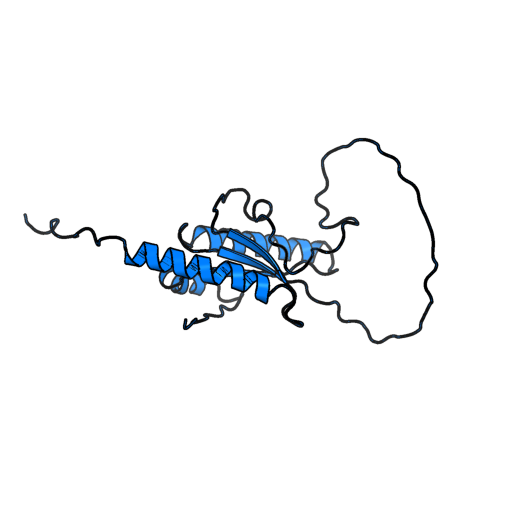.783 -1.223 1.00 45.34 102 ILE A N 1
ATOM 807 C CA . ILE A 1 102 ? 23.748 -1.649 -1.745 1.00 45.34 102 ILE A CA 1
ATOM 808 C C . ILE A 1 102 ? 23.872 -1.804 -3.263 1.00 45.34 102 ILE A C 1
ATOM 810 O O . ILE A 1 102 ? 24.020 -0.837 -3.999 1.00 45.34 102 ILE A O 1
ATOM 814 N N . SER A 1 103 ? 23.846 -3.058 -3.703 1.00 34.50 103 SER A N 1
ATOM 815 C CA . SER A 1 103 ? 23.344 -3.454 -5.017 1.00 34.50 103 SER A CA 1
ATOM 816 C C . SER A 1 103 ? 22.054 -4.224 -4.736 1.00 34.50 103 SER A C 1
ATOM 818 O O . SER A 1 103 ? 22.098 -5.191 -3.964 1.00 34.50 103 SER A O 1
ATOM 820 N N . PRO A 1 104 ? 20.883 -3.832 -5.261 1.00 45.62 104 PRO A N 1
ATOM 821 C CA . PRO A 1 104 ? 19.701 -4.649 -5.075 1.00 45.62 104 PRO A CA 1
ATOM 822 C C . PRO A 1 104 ? 19.851 -5.872 -5.989 1.00 45.62 104 PRO A C 1
ATOM 824 O O . PRO A 1 104 ? 19.939 -5.735 -7.200 1.00 45.62 104 PRO A O 1
ATOM 827 N N . LEU A 1 105 ? 19.897 -7.067 -5.394 1.00 45.59 105 LEU A N 1
ATOM 828 C CA . LEU A 1 105 ? 19.921 -8.363 -6.090 1.00 45.59 105 LEU A CA 1
ATOM 829 C C . LEU A 1 105 ? 21.196 -8.670 -6.913 1.00 45.59 105 LEU A C 1
ATOM 831 O O . LEU A 1 105 ? 21.153 -8.858 -8.123 1.00 45.59 105 LEU A O 1
ATOM 835 N N . SER A 1 106 ? 22.336 -8.889 -6.249 1.00 38.06 106 SER A N 1
ATOM 836 C CA . SER A 1 106 ? 23.362 -9.767 -6.832 1.00 38.06 106 SER A CA 1
ATOM 837 C C . SER A 1 106 ? 22.983 -11.235 -6.573 1.00 38.06 106 SER A C 1
ATOM 839 O O . SER A 1 106 ? 22.915 -11.683 -5.432 1.00 38.06 106 SER A O 1
ATOM 841 N N . ALA A 1 107 ? 22.653 -11.965 -7.646 1.00 37.41 107 ALA A N 1
ATOM 842 C CA . ALA A 1 107 ? 22.482 -13.427 -7.734 1.00 37.41 107 ALA A CA 1
ATOM 843 C C . ALA A 1 107 ? 21.591 -14.142 -6.683 1.00 37.41 107 ALA A C 1
ATOM 845 O O . ALA A 1 107 ? 21.625 -15.368 -6.572 1.00 37.41 107 ALA A O 1
ATOM 846 N N . ALA A 1 108 ? 20.760 -13.420 -5.932 1.00 44.28 108 ALA A N 1
ATOM 847 C CA . ALA A 1 108 ? 19.711 -14.004 -5.105 1.00 44.28 108 ALA A CA 1
ATOM 848 C C . ALA A 1 108 ? 18.481 -14.271 -5.982 1.00 44.28 108 ALA A C 1
ATOM 850 O O . ALA A 1 108 ? 18.083 -13.408 -6.764 1.00 44.28 108 ALA A O 1
ATOM 851 N N . SER A 1 109 ? 17.880 -15.459 -5.861 1.00 59.19 109 SER A N 1
ATOM 852 C CA . SER A 1 109 ? 16.639 -15.815 -6.560 1.00 59.19 109 SER A CA 1
ATOM 853 C C . SER A 1 109 ? 15.631 -14.665 -6.498 1.00 59.19 109 SER A C 1
ATOM 855 O O . SER A 1 109 ? 15.435 -14.115 -5.410 1.00 59.19 109 SER A O 1
ATOM 857 N N . SER A 1 110 ? 14.979 -14.338 -7.619 1.00 68.50 110 SER A N 1
ATOM 858 C CA . SER A 1 110 ? 13.905 -13.340 -7.665 1.00 68.50 110 SER A CA 1
ATOM 859 C C . SER A 1 110 ? 12.951 -13.515 -6.476 1.00 68.50 110 SER A C 1
ATOM 861 O O . SER A 1 110 ? 12.671 -14.661 -6.093 1.00 68.50 110 SER A O 1
ATOM 863 N N . PRO A 1 111 ? 12.472 -12.416 -5.861 1.00 79.00 111 PRO A N 1
ATOM 864 C CA . PRO A 1 111 ? 11.579 -12.516 -4.718 1.00 79.00 111 PRO A CA 1
ATOM 865 C C . PRO A 1 111 ? 10.383 -13.399 -5.075 1.00 79.00 111 PRO A C 1
ATOM 867 O O . PRO A 1 111 ? 9.802 -13.291 -6.157 1.00 79.00 111 PRO A O 1
ATOM 870 N N . LYS A 1 112 ? 10.052 -14.319 -4.170 1.00 88.06 112 LYS A N 1
ATOM 871 C CA . LYS A 1 112 ? 8.953 -15.256 -4.367 1.00 88.06 112 LYS A CA 1
ATOM 872 C C . LYS A 1 112 ? 7.648 -14.497 -4.190 1.00 88.06 112 LYS A C 1
ATOM 874 O O . LYS A 1 112 ? 7.474 -13.769 -3.213 1.00 88.06 112 LYS A O 1
ATOM 879 N N . THR A 1 113 ? 6.722 -14.696 -5.118 1.00 88.81 113 THR A N 1
ATOM 880 C CA . THR A 1 113 ? 5.344 -14.254 -4.921 1.00 88.81 113 THR A CA 1
ATOM 881 C C . THR A 1 113 ? 4.701 -15.081 -3.809 1.00 88.81 113 THR A C 1
ATOM 883 O O . THR A 1 113 ? 5.194 -16.156 -3.460 1.00 88.81 113 THR A O 1
ATOM 886 N N . ASP A 1 114 ? 3.619 -14.565 -3.224 1.00 91.00 114 ASP A N 1
ATOM 887 C CA . ASP A 1 114 ? 2.830 -15.252 -2.185 1.00 91.00 114 ASP A CA 1
ATOM 888 C C . ASP A 1 114 ? 3.538 -15.433 -0.829 1.00 91.00 114 ASP A C 1
ATOM 890 O O . ASP A 1 114 ? 3.008 -16.068 0.081 1.00 91.00 114 ASP A O 1
ATOM 894 N N . VAL A 1 115 ? 4.710 -14.819 -0.659 1.00 93.81 115 VAL A N 1
ATOM 895 C CA . VAL A 1 115 ? 5.451 -14.776 0.604 1.00 93.81 115 VAL A CA 1
ATOM 896 C C . VAL A 1 115 ? 5.348 -13.379 1.210 1.00 93.81 115 VAL A C 1
ATOM 898 O O . VAL A 1 115 ? 5.516 -12.377 0.515 1.00 93.81 115 VAL A O 1
ATOM 901 N N . MET A 1 116 ? 5.091 -13.322 2.518 1.00 94.00 116 MET A N 1
ATOM 902 C CA . MET A 1 116 ? 5.134 -12.087 3.297 1.00 94.00 116 MET A CA 1
ATOM 903 C C . MET A 1 116 ? 6.580 -11.760 3.680 1.00 94.00 116 MET A C 1
ATOM 905 O O . MET A 1 116 ? 7.283 -12.591 4.258 1.00 94.00 116 MET A O 1
ATOM 909 N N . TYR A 1 117 ? 7.005 -10.536 3.397 1.00 93.88 117 TYR A N 1
ATOM 910 C CA . TYR A 1 117 ? 8.320 -9.998 3.721 1.00 93.88 117 TYR A CA 1
ATOM 911 C C . TYR A 1 117 ? 8.209 -8.904 4.786 1.00 93.88 117 TYR A C 1
ATOM 913 O O . TYR A 1 117 ? 7.176 -8.250 4.940 1.00 93.88 117 TYR A O 1
ATOM 921 N N . SER A 1 118 ? 9.303 -8.689 5.518 1.00 91.12 118 SER A N 1
ATOM 922 C CA . SER A 1 118 ? 9.409 -7.577 6.463 1.00 91.12 118 SER A CA 1
ATOM 923 C C . SER A 1 118 ? 9.533 -6.243 5.724 1.00 91.12 118 SER A C 1
ATOM 925 O O . SER A 1 118 ? 10.299 -6.129 4.766 1.00 91.12 118 SER A O 1
ATOM 927 N N . THR A 1 119 ? 8.842 -5.218 6.221 1.00 92.75 119 THR A N 1
ATOM 928 C CA . THR A 1 119 ? 8.983 -3.830 5.764 1.00 92.75 119 THR A CA 1
ATOM 929 C C . THR A 1 119 ? 10.210 -3.128 6.349 1.00 92.75 119 THR A C 1
ATOM 931 O O . THR A 1 119 ? 10.532 -2.040 5.895 1.00 92.75 119 THR A O 1
ATOM 934 N N . ALA A 1 120 ? 10.957 -3.739 7.281 1.00 90.12 120 ALA A N 1
ATOM 935 C CA . ALA A 1 120 ? 12.035 -3.079 8.031 1.00 90.12 120 ALA A CA 1
ATOM 936 C C . ALA A 1 120 ? 13.167 -2.494 7.166 1.00 90.12 120 ALA A C 1
ATOM 938 O O . ALA A 1 120 ? 13.888 -1.612 7.615 1.00 90.12 120 ALA A O 1
ATOM 939 N N . ARG A 1 121 ? 13.345 -2.972 5.928 1.00 87.62 121 ARG A N 1
ATOM 940 C CA . ARG A 1 121 ? 14.306 -2.371 4.988 1.00 87.62 121 ARG A CA 1
ATOM 941 C C . ARG A 1 121 ? 13.788 -1.098 4.322 1.00 87.62 121 ARG A C 1
ATOM 943 O O . ARG A 1 121 ? 14.589 -0.224 4.032 1.00 87.62 121 ARG A O 1
ATOM 950 N N . LEU A 1 122 ? 12.484 -1.030 4.059 1.00 90.06 122 LEU A N 1
ATOM 951 C CA . LEU A 1 122 ? 11.832 0.119 3.425 1.00 90.06 122 LEU A CA 1
ATOM 952 C C . LEU A 1 122 ? 11.382 1.153 4.461 1.00 90.06 122 LEU A C 1
ATOM 954 O O . LEU A 1 122 ? 11.331 2.335 4.177 1.00 90.06 122 LEU A O 1
ATOM 958 N N . LEU A 1 123 ? 11.038 0.710 5.666 1.00 91.50 123 LEU A N 1
ATOM 959 C CA . LEU A 1 123 ? 10.494 1.535 6.738 1.00 91.50 123 LEU A CA 1
ATOM 960 C C . LEU A 1 123 ? 11.190 1.176 8.064 1.00 91.50 123 LEU A C 1
ATOM 962 O O . LEU A 1 123 ? 10.552 0.645 8.973 1.00 91.50 123 LEU A O 1
ATOM 966 N N . PRO A 1 124 ? 12.508 1.425 8.194 1.00 88.88 124 PRO A N 1
ATOM 967 C CA . PRO A 1 124 ? 13.301 0.972 9.344 1.00 88.88 124 PRO A CA 1
ATOM 968 C C . PRO A 1 124 ? 12.862 1.584 10.675 1.00 88.88 124 PRO A C 1
ATOM 970 O O . PRO A 1 124 ? 13.082 0.983 11.722 1.00 88.88 124 PRO A O 1
ATOM 973 N N . HIS A 1 125 ? 12.230 2.756 10.638 1.00 88.56 125 HIS A N 1
ATOM 974 C CA . HIS A 1 125 ? 11.762 3.476 11.822 1.00 88.56 125 HIS A CA 1
ATOM 975 C C . HIS A 1 125 ? 10.319 3.138 12.215 1.00 88.56 125 HIS A C 1
ATOM 977 O O . HIS A 1 125 ? 9.843 3.607 13.246 1.00 88.56 125 HIS A O 1
ATOM 983 N N . TYR A 1 126 ? 9.629 2.308 11.428 1.00 88.19 126 TYR A N 1
ATOM 984 C CA . TYR A 1 126 ? 8.253 1.908 11.694 1.00 88.19 126 TYR A CA 1
ATOM 985 C C . TYR A 1 126 ? 8.206 0.432 12.079 1.00 88.19 126 TYR A C 1
ATOM 987 O O . TYR A 1 126 ? 8.379 -0.467 11.258 1.00 88.19 126 TYR A O 1
ATOM 995 N N . HIS A 1 127 ? 7.933 0.174 13.353 1.00 85.56 127 HIS A N 1
ATOM 996 C CA . HIS A 1 127 ? 7.751 -1.174 13.878 1.00 85.56 127 HIS A CA 1
ATOM 997 C C . HIS A 1 127 ? 6.276 -1.400 14.190 1.00 85.56 127 HIS A C 1
ATOM 999 O O . HIS A 1 127 ? 5.845 -1.303 15.335 1.00 85.56 127 HIS A O 1
ATOM 1005 N N . ASN A 1 128 ? 5.495 -1.678 13.146 1.00 87.31 128 ASN A N 1
ATOM 1006 C CA . ASN A 1 128 ? 4.057 -1.877 13.267 1.00 87.31 128 ASN A CA 1
ATOM 1007 C C . ASN A 1 128 ? 3.668 -3.307 12.845 1.00 87.31 128 ASN A C 1
ATOM 1009 O O . ASN A 1 128 ? 3.944 -3.692 11.709 1.00 87.31 128 ASN A O 1
ATOM 1013 N N . PRO A 1 129 ? 3.009 -4.106 13.708 1.00 89.00 129 PRO A N 1
ATOM 1014 C CA . PRO A 1 129 ? 2.552 -5.451 13.345 1.00 89.00 129 PRO A CA 1
ATOM 1015 C C . PRO A 1 129 ? 1.447 -5.463 12.274 1.00 89.00 129 PRO A C 1
ATOM 1017 O O . PRO A 1 129 ? 1.129 -6.520 11.735 1.00 89.00 129 PRO A O 1
ATOM 1020 N N . LEU A 1 130 ? 0.858 -4.309 11.963 1.00 94.69 130 LEU A N 1
ATOM 1021 C CA . LEU A 1 130 ? -0.123 -4.113 10.899 1.00 94.69 130 LEU A CA 1
ATOM 1022 C C . LEU A 1 130 ? 0.536 -3.676 9.585 1.00 94.69 130 LEU A C 1
ATOM 1024 O O . LEU A 1 130 ? -0.126 -3.086 8.737 1.00 94.69 130 LEU A O 1
ATOM 1028 N N . GLN A 1 131 ? 1.828 -3.966 9.410 1.00 95.50 131 GLN A N 1
ATOM 1029 C CA . GLN A 1 131 ? 2.549 -3.780 8.157 1.00 95.50 131 GLN A CA 1
ATOM 1030 C C . GLN A 1 131 ? 2.983 -5.093 7.523 1.00 95.50 131 GLN A C 1
ATOM 1032 O O . GLN A 1 131 ? 3.456 -6.002 8.205 1.00 95.50 131 GLN A O 1
ATOM 1037 N N . ALA A 1 132 ? 2.902 -5.151 6.196 1.00 96.31 132 ALA A N 1
ATOM 1038 C CA . ALA A 1 132 ? 3.464 -6.245 5.417 1.00 96.31 132 ALA A CA 1
ATOM 1039 C C . ALA A 1 132 ? 3.959 -5.772 4.051 1.00 96.31 132 ALA A C 1
ATOM 1041 O O . ALA A 1 132 ? 3.418 -4.832 3.472 1.00 96.31 132 ALA A O 1
ATOM 1042 N N . LEU A 1 133 ? 4.963 -6.473 3.524 1.00 97.12 133 LEU A N 1
ATOM 1043 C CA . LEU A 1 133 ? 5.414 -6.362 2.141 1.00 97.12 133 LEU A CA 1
ATOM 1044 C C . LEU A 1 133 ? 5.119 -7.674 1.411 1.00 97.12 133 LEU A C 1
ATOM 1046 O O . LEU A 1 133 ? 5.524 -8.740 1.870 1.00 97.12 133 LEU A O 1
ATOM 1050 N N . PHE A 1 134 ? 4.475 -7.598 0.250 1.00 97.19 134 PHE A N 1
ATOM 1051 C CA . PHE A 1 134 ? 4.328 -8.728 -0.667 1.00 97.19 134 PHE A CA 1
ATOM 1052 C C . PHE A 1 134 ? 4.863 -8.349 -2.038 1.00 97.19 134 PHE A C 1
ATOM 1054 O O . PHE A 1 134 ? 4.542 -7.282 -2.558 1.00 97.19 134 PHE A O 1
ATOM 1061 N N . PHE A 1 135 ? 5.644 -9.240 -2.647 1.00 95.62 135 PHE A N 1
ATOM 1062 C CA . PHE A 1 135 ? 5.989 -9.097 -4.055 1.00 95.62 135 PHE A CA 1
ATOM 1063 C C . PHE A 1 135 ? 4.891 -9.700 -4.924 1.00 95.62 135 PHE A C 1
ATOM 1065 O O . PHE A 1 135 ? 4.450 -10.831 -4.697 1.00 95.62 135 PHE A O 1
ATOM 1072 N N . VAL A 1 136 ? 4.436 -8.926 -5.905 1.00 95.69 136 VAL A N 1
ATOM 1073 C CA . VAL A 1 136 ? 3.279 -9.267 -6.737 1.00 95.69 136 VAL A CA 1
ATOM 1074 C C . VAL A 1 136 ? 3.557 -8.981 -8.200 1.00 95.69 136 VAL A C 1
ATOM 1076 O O . VAL A 1 136 ? 4.395 -8.150 -8.537 1.00 95.69 136 VAL A O 1
ATOM 1079 N N . ASN A 1 137 ? 2.797 -9.625 -9.072 1.00 93.31 137 ASN A N 1
ATOM 1080 C CA . ASN A 1 137 ? 2.707 -9.253 -10.474 1.00 93.31 137 ASN A CA 1
ATOM 1081 C C . ASN A 1 137 ? 1.224 -9.095 -10.816 1.00 93.31 137 ASN A C 1
ATOM 1083 O O . ASN A 1 137 ? 0.480 -10.072 -10.888 1.00 93.31 137 ASN A O 1
ATOM 1087 N N . ALA A 1 138 ? 0.772 -7.854 -10.997 1.00 92.00 138 ALA A N 1
ATOM 1088 C CA . ALA A 1 138 ? -0.640 -7.581 -11.248 1.00 92.00 138 ALA A CA 1
ATOM 1089 C C . ALA A 1 138 ? -1.090 -8.049 -12.641 1.00 92.00 138 ALA A C 1
ATOM 1091 O O . ALA A 1 138 ? -2.271 -8.324 -12.832 1.00 92.00 138 ALA A O 1
ATOM 1092 N N . ALA A 1 139 ? -0.168 -8.195 -13.601 1.00 91.12 139 ALA A N 1
ATOM 1093 C CA . ALA A 1 139 ? -0.503 -8.618 -14.961 1.00 91.12 139 ALA A CA 1
ATOM 1094 C C . ALA A 1 139 ? -0.954 -10.086 -15.033 1.00 91.12 139 ALA A C 1
ATOM 1096 O O . ALA A 1 139 ? -1.753 -10.438 -15.896 1.00 91.12 139 ALA A O 1
ATOM 1097 N N . ASN A 1 140 ? -0.455 -10.942 -14.137 1.00 91.06 140 ASN A N 1
ATOM 1098 C CA . ASN A 1 140 ? -0.844 -12.355 -14.052 1.00 91.06 140 ASN A CA 1
ATOM 1099 C C . ASN A 1 140 ? -1.508 -12.732 -12.711 1.00 91.06 140 ASN A C 1
ATOM 1101 O O . ASN A 1 140 ? -1.864 -13.892 -12.511 1.00 91.06 140 ASN A O 1
ATOM 1105 N N . GLY A 1 141 ? -1.672 -11.768 -11.800 1.00 92.69 141 GLY A N 1
ATOM 1106 C CA . GLY A 1 141 ? -2.315 -11.939 -10.498 1.00 92.69 141 GLY A CA 1
ATOM 1107 C C . GLY A 1 141 ? -1.469 -12.640 -9.427 1.00 92.69 141 GLY A C 1
ATOM 1108 O O . GLY A 1 141 ? -1.979 -12.878 -8.330 1.00 92.69 141 GLY A O 1
ATOM 1109 N N . GLN A 1 142 ? -0.201 -12.976 -9.692 1.00 94.50 142 GLN A N 1
ATOM 1110 C CA . GLN A 1 142 ? 0.651 -13.661 -8.712 1.00 94.50 142 GLN A CA 1
ATOM 1111 C C . GLN A 1 142 ? 0.888 -12.795 -7.469 1.00 94.50 142 GLN A C 1
ATOM 1113 O O . GLN A 1 142 ? 1.129 -11.591 -7.577 1.00 94.50 142 GLN A O 1
ATOM 1118 N N . GLY A 1 143 ? 0.821 -13.400 -6.279 1.00 95.38 143 GLY A N 1
ATOM 1119 C CA . GLY A 1 143 ? 0.995 -12.708 -5.000 1.00 95.38 143 GLY A CA 1
ATOM 1120 C C . GLY A 1 143 ? -0.187 -11.836 -4.559 1.00 95.38 143 GLY A C 1
ATOM 1121 O O . GLY A 1 143 ? -0.334 -11.594 -3.362 1.00 95.38 143 GLY A O 1
ATOM 1122 N N . VAL A 1 144 ? -1.058 -11.397 -5.479 1.00 96.38 144 VAL A N 1
ATOM 1123 C CA . VAL A 1 144 ? -2.170 -10.475 -5.176 1.00 96.38 144 VAL A CA 1
ATOM 1124 C C . VAL A 1 144 ? -3.143 -11.099 -4.182 1.00 96.38 144 VAL A C 1
ATOM 1126 O O . VAL A 1 144 ? -3.485 -10.475 -3.181 1.00 96.38 144 VAL A O 1
ATOM 1129 N N . LYS A 1 145 ? -3.559 -12.351 -4.418 1.00 96.00 145 LYS A N 1
ATOM 1130 C CA . LYS A 1 145 ? -4.496 -13.044 -3.524 1.00 96.00 145 LYS A CA 1
ATOM 1131 C C . LYS A 1 145 ? -3.935 -13.150 -2.106 1.00 96.00 145 LYS A C 1
ATOM 1133 O O . LYS A 1 145 ? -4.625 -12.794 -1.160 1.00 96.00 145 LYS A O 1
ATOM 1138 N N . SER A 1 146 ? -2.687 -13.587 -1.972 1.00 97.56 146 SER A N 1
ATOM 1139 C CA . SER A 1 146 ? -2.021 -13.746 -0.676 1.00 97.56 146 SER A CA 1
ATOM 1140 C C . SER A 1 146 ? -1.895 -12.417 0.076 1.00 97.56 146 SER A C 1
ATOM 1142 O O . SER A 1 146 ? -2.146 -12.362 1.279 1.00 97.56 146 SER A O 1
ATOM 1144 N N . ALA A 1 147 ? -1.586 -11.330 -0.636 1.00 97.62 147 ALA A N 1
ATOM 1145 C CA . ALA A 1 147 ? -1.496 -9.996 -0.052 1.00 97.62 147 ALA A CA 1
ATOM 1146 C C . ALA A 1 147 ? -2.861 -9.482 0.454 1.00 97.62 147 ALA A C 1
ATOM 1148 O O . ALA A 1 147 ? -2.964 -8.955 1.563 1.00 97.62 147 ALA A O 1
ATOM 1149 N N . ILE A 1 148 ? -3.932 -9.683 -0.322 1.00 96.69 148 ILE A N 1
ATOM 1150 C CA . ILE A 1 148 ? -5.296 -9.289 0.068 1.00 96.69 148 ILE A CA 1
ATOM 1151 C C . ILE A 1 148 ? -5.851 -10.176 1.193 1.00 96.69 148 ILE A C 1
ATOM 1153 O O . ILE A 1 148 ? -6.501 -9.663 2.107 1.00 96.69 148 ILE A O 1
ATOM 1157 N N . ASP A 1 149 ? -5.564 -11.480 1.175 1.00 96.38 149 ASP A N 1
ATOM 1158 C CA . ASP A 1 149 ? -5.951 -12.418 2.237 1.00 96.38 149 ASP A CA 1
ATOM 1159 C C . ASP A 1 149 ? -5.302 -12.060 3.583 1.00 96.38 149 ASP A C 1
ATOM 1161 O O . ASP A 1 149 ? -5.902 -12.295 4.633 1.00 96.38 149 ASP A O 1
ATOM 1165 N N . TRP A 1 150 ? -4.111 -11.454 3.567 1.00 96.62 150 TRP A N 1
ATOM 1166 C CA . TRP A 1 150 ? -3.502 -10.868 4.760 1.00 96.62 150 TRP A CA 1
ATOM 1167 C C . TRP A 1 150 ? -4.207 -9.571 5.186 1.00 96.62 150 TRP A C 1
ATOM 1169 O O . TRP A 1 150 ? -4.528 -9.397 6.364 1.00 96.62 150 TRP A O 1
ATOM 1179 N N . LEU A 1 151 ? -4.495 -8.676 4.237 1.00 97.12 151 LEU A N 1
ATOM 1180 C CA . LEU A 1 151 ? -5.006 -7.334 4.525 1.00 97.12 151 LEU A CA 1
ATOM 1181 C C . LEU A 1 151 ? -6.436 -7.325 5.075 1.00 97.12 151 LEU A C 1
ATOM 1183 O O . LEU A 1 151 ? -6.724 -6.655 6.067 1.00 97.12 151 LEU A O 1
ATOM 1187 N N . VAL A 1 152 ? -7.351 -8.063 4.443 1.00 95.69 152 VAL A N 1
ATOM 1188 C CA . VAL A 1 152 ? -8.790 -7.985 4.747 1.00 95.69 152 VAL A CA 1
ATOM 1189 C C . VAL A 1 152 ? -9.110 -8.355 6.205 1.00 95.69 152 VAL A C 1
ATOM 1191 O O . VAL A 1 152 ? -9.889 -7.637 6.840 1.00 95.69 152 VAL A O 1
ATOM 1194 N N . PRO A 1 153 ? -8.555 -9.436 6.789 1.00 95.31 153 PRO A N 1
ATOM 1195 C CA . PRO A 1 153 ? -8.759 -9.741 8.202 1.00 95.31 153 PRO A CA 1
ATOM 1196 C C . PRO A 1 153 ? -8.192 -8.672 9.142 1.00 95.31 153 PRO A C 1
ATOM 1198 O O . PRO A 1 153 ? -8.792 -8.425 10.190 1.00 95.31 153 PRO A O 1
ATOM 1201 N N . MET A 1 154 ? -7.066 -8.040 8.786 1.00 95.56 154 MET A N 1
ATOM 1202 C CA . MET A 1 154 ? -6.478 -6.955 9.580 1.00 95.56 154 MET A CA 1
ATOM 1203 C C . MET A 1 154 ? -7.385 -5.727 9.576 1.00 95.56 154 MET A C 1
ATOM 1205 O O . MET A 1 154 ? -7.747 -5.249 10.650 1.00 95.56 154 MET A O 1
ATOM 1209 N N . ALA A 1 155 ? -7.836 -5.292 8.397 1.00 95.19 155 ALA A N 1
ATOM 1210 C CA . ALA A 1 155 ? -8.737 -4.149 8.239 1.00 95.19 155 ALA A CA 1
ATOM 1211 C C . ALA A 1 155 ? -10.029 -4.337 9.046 1.00 95.19 155 ALA A C 1
ATOM 1213 O O . ALA A 1 155 ? -10.403 -3.492 9.854 1.00 95.19 155 ALA A O 1
ATOM 1214 N N . LYS A 1 156 ? -10.663 -5.514 8.933 1.00 93.69 156 LYS A N 1
ATOM 1215 C CA . LYS A 1 156 ? -11.873 -5.849 9.704 1.00 93.69 156 LYS A CA 1
ATOM 1216 C C . LYS A 1 156 ? -11.647 -5.817 11.212 1.00 93.69 156 LYS A C 1
ATOM 1218 O O . LYS A 1 156 ? -12.515 -5.365 11.956 1.00 93.69 156 LYS A O 1
ATOM 1223 N N . ARG A 1 157 ? -10.506 -6.337 11.677 1.00 94.00 157 ARG A N 1
ATOM 1224 C CA . ARG A 1 157 ? -10.168 -6.341 13.103 1.00 94.00 157 ARG A CA 1
ATOM 1225 C C . ARG A 1 157 ? -10.010 -4.913 13.617 1.00 94.00 157 ARG A C 1
ATOM 1227 O O . ARG A 1 157 ? -10.563 -4.605 14.666 1.00 94.00 157 ARG A O 1
ATOM 1234 N N . GLN A 1 158 ? -9.301 -4.065 12.878 1.00 93.25 158 GLN A N 1
ATOM 1235 C CA . GLN A 1 158 ? -9.046 -2.683 13.283 1.00 93.25 158 GLN A CA 1
ATOM 1236 C C . GLN A 1 158 ? -10.286 -1.800 13.190 1.00 93.25 158 GLN A C 1
ATOM 1238 O O . GLN A 1 158 ? -10.521 -0.987 14.078 1.00 93.25 158 GLN A O 1
ATOM 1243 N N . LEU A 1 159 ? -11.140 -2.007 12.186 1.00 91.19 159 LEU A N 1
ATOM 1244 C CA . LEU A 1 159 ? -12.456 -1.372 12.132 1.00 91.19 159 LEU A CA 1
ATOM 1245 C C . LEU A 1 159 ? -13.287 -1.714 13.377 1.00 91.19 159 LEU A C 1
ATOM 1247 O O . LEU A 1 159 ? -13.733 -0.810 14.074 1.00 91.19 159 LEU A O 1
ATOM 1251 N N . LYS A 1 160 ? -13.385 -3.000 13.739 1.00 91.50 160 LYS A N 1
ATOM 1252 C CA . LYS A 1 160 ? -14.113 -3.421 14.946 1.00 91.50 160 LYS A CA 1
ATOM 1253 C C . LYS A 1 160 ? -13.546 -2.794 16.225 1.00 91.50 160 LYS A C 1
ATOM 1255 O O . LYS A 1 160 ? -14.307 -2.439 17.119 1.00 91.50 160 LYS A O 1
ATOM 1260 N N . VAL A 1 161 ? -12.219 -2.672 16.329 1.00 89.94 161 VAL A N 1
ATOM 1261 C CA . VAL A 1 161 ? -11.569 -2.005 17.469 1.00 89.94 161 VAL A CA 1
ATOM 1262 C C . VAL A 1 161 ? -11.961 -0.528 17.522 1.00 89.94 161 VAL A C 1
ATOM 1264 O O . VAL A 1 161 ? -12.337 -0.059 18.594 1.00 89.94 161 VAL A O 1
ATOM 1267 N N . ARG A 1 162 ? -11.926 0.184 16.389 1.00 87.62 162 ARG A N 1
ATOM 1268 C CA . ARG A 1 162 ? -12.309 1.603 16.300 1.00 87.62 162 ARG A CA 1
ATOM 1269 C C . ARG A 1 162 ? -13.780 1.828 16.660 1.00 87.62 162 ARG A C 1
ATOM 1271 O O . ARG A 1 162 ? -14.058 2.696 17.476 1.00 87.62 162 ARG A O 1
ATOM 1278 N N . GLU A 1 163 ? -14.689 0.996 16.155 1.00 88.06 163 GLU A N 1
ATOM 1279 C CA . GLU A 1 163 ? -16.125 1.055 16.483 1.00 88.06 163 GLU A CA 1
ATOM 1280 C C . GLU A 1 163 ? -16.420 0.758 17.961 1.00 88.06 163 GLU A C 1
ATOM 1282 O O . GLU A 1 163 ? -17.407 1.236 18.511 1.00 88.06 163 GLU A O 1
ATOM 1287 N N . SER A 1 164 ? -15.576 -0.046 18.615 1.00 83.94 164 SER A N 1
ATOM 1288 C CA . SER A 1 164 ? -15.753 -0.415 20.023 1.00 83.94 164 SER A CA 1
ATOM 1289 C C . SER A 1 164 ? -15.204 0.605 21.024 1.00 83.94 164 SER A C 1
ATOM 1291 O O . SER A 1 164 ? -15.411 0.428 22.226 1.00 83.94 164 SER A O 1
ATOM 1293 N N . ARG A 1 165 ? -14.490 1.647 20.571 1.00 76.69 165 ARG A N 1
ATOM 1294 C CA . ARG A 1 165 ? -13.999 2.697 21.473 1.00 76.69 165 ARG A CA 1
ATOM 1295 C C . ARG A 1 165 ? -15.190 3.546 21.936 1.00 76.69 165 ARG A C 1
ATOM 1297 O O . ARG A 1 165 ? -15.901 4.077 21.083 1.00 76.69 165 ARG A O 1
ATOM 1304 N N . PRO A 1 166 ? -15.426 3.687 23.254 1.00 67.62 166 PRO A N 1
ATOM 1305 C CA . PRO A 1 166 ? -16.411 4.635 23.751 1.00 67.62 166 PRO A CA 1
ATOM 1306 C C . PRO A 1 166 ? -16.034 6.034 23.266 1.00 67.62 166 PRO A C 1
ATOM 1308 O O . PRO A 1 166 ? -14.867 6.420 23.343 1.00 67.62 166 PRO A O 1
ATOM 1311 N N . VAL A 1 167 ? -17.012 6.786 22.768 1.00 62.44 167 VAL A N 1
ATOM 1312 C CA . VAL A 1 167 ? -16.856 8.229 22.591 1.00 62.44 167 VAL A CA 1
ATOM 1313 C C . VAL A 1 167 ? -16.722 8.789 24.002 1.00 62.44 167 VAL A C 1
ATOM 1315 O O . VAL A 1 167 ? -17.695 8.761 24.751 1.00 62.44 167 VAL A O 1
ATOM 1318 N N . GLU A 1 168 ? -15.527 9.212 24.415 1.00 59.47 168 GLU A N 1
ATOM 1319 C CA . GLU A 1 168 ? -15.441 10.046 25.612 1.00 59.47 168 GLU A CA 1
ATOM 1320 C C . GLU A 1 168 ? -16.263 11.311 25.334 1.00 59.47 168 GLU A C 1
ATOM 1322 O O . GLU A 1 168 ? -16.024 12.011 24.347 1.00 59.47 168 GLU A O 1
ATOM 1327 N N . GLU A 1 169 ? -17.297 11.530 26.151 1.00 50.88 169 GLU A N 1
ATOM 1328 C CA . GLU A 1 169 ? -18.162 12.707 26.120 1.00 50.88 169 GLU A CA 1
ATOM 1329 C C . GLU A 1 169 ? -17.295 13.971 26.174 1.00 50.88 169 GLU A C 1
ATOM 1331 O O . GLU A 1 169 ? -16.739 14.326 27.212 1.00 50.88 169 GLU A O 1
ATOM 1336 N N . ILE A 1 170 ? -17.195 14.683 25.051 1.00 54.56 170 ILE A N 1
ATOM 1337 C CA . ILE A 1 170 ? -16.767 16.084 25.037 1.00 54.56 170 ILE A CA 1
ATOM 1338 C C . ILE A 1 170 ? -17.993 16.916 25.434 1.00 54.56 170 ILE A C 1
ATOM 1340 O O . ILE A 1 170 ? -18.546 17.657 24.631 1.00 54.56 170 ILE A O 1
ATOM 1344 N N . ASP A 1 171 ? -18.433 16.765 26.677 1.00 53.84 171 ASP A N 1
ATOM 1345 C CA . ASP A 1 171 ? -19.405 17.641 27.323 1.00 53.84 171 ASP A CA 1
ATOM 1346 C C . ASP A 1 171 ? -18.756 18.138 28.619 1.00 53.84 171 ASP A C 1
ATOM 1348 O O . ASP A 1 171 ? -18.833 17.449 29.624 1.00 53.84 171 ASP A O 1
ATOM 1352 N N . ASP A 1 172 ? -18.043 19.280 28.572 1.00 49.03 172 ASP A N 1
ATOM 1353 C CA . ASP A 1 172 ? -17.921 20.254 29.693 1.00 49.03 172 ASP A CA 1
ATOM 1354 C C . ASP A 1 172 ? -16.837 21.355 29.525 1.00 49.03 172 ASP A C 1
ATOM 1356 O O . ASP A 1 172 ? -16.253 21.830 30.498 1.00 49.03 172 ASP A O 1
ATOM 1360 N N . VAL A 1 173 ? -16.584 21.879 28.315 1.00 54.47 173 VAL A N 1
ATOM 1361 C CA . VAL A 1 173 ? -15.779 23.125 28.162 1.00 54.47 173 VAL A CA 1
ATOM 1362 C C . VAL A 1 173 ? -16.591 24.266 27.545 1.00 54.47 173 VAL A C 1
ATOM 1364 O O . VAL A 1 173 ? -16.080 25.083 26.789 1.00 54.47 173 VAL A O 1
ATOM 1367 N N . ASN A 1 174 ? -17.887 24.342 27.866 1.00 47.00 174 ASN A N 1
ATOM 1368 C CA . ASN A 1 174 ? -18.689 25.530 27.553 1.00 47.00 174 ASN A CA 1
ATOM 1369 C C . ASN A 1 174 ? -19.739 25.883 28.622 1.00 47.00 174 ASN A C 1
ATOM 1371 O O . ASN A 1 174 ? -20.842 26.338 28.317 1.00 47.00 174 ASN A O 1
ATOM 1375 N N . LYS A 1 175 ? -19.390 25.704 29.902 1.00 48.34 175 LYS A N 1
ATOM 1376 C CA . LYS A 1 175 ? -20.107 26.325 31.027 1.00 48.34 175 LYS A CA 1
ATOM 1377 C C . LYS A 1 175 ? -19.132 26.890 32.058 1.00 48.34 175 LYS A C 1
ATOM 1379 O O . LYS A 1 175 ? -18.846 26.248 33.066 1.00 48.34 175 LYS A O 1
ATOM 1384 N N . LYS A 1 176 ? -18.670 28.117 31.819 1.00 38.41 176 LYS A N 1
ATOM 1385 C CA . LYS A 1 176 ? -18.549 29.178 32.832 1.00 38.41 176 LYS A CA 1
ATOM 1386 C C . LYS A 1 176 ? -18.290 30.524 32.176 1.00 38.41 176 LYS A C 1
ATOM 1388 O O . LYS A 1 176 ? -17.441 30.568 31.265 1.00 38.41 176 LYS A O 1
#

Foldseek 3Di:
DDDDDDDDDPVPLVCVLVCQVVDLAEEAEAEDDDPDPPVVSVVSNVVSLVSVVVVVVSHDLLHQYEYEHEDDDPPPDPPDDDDDDDDDDDDDDDDDDDDDDPDPDDPDPDDAALDWDDCCVSCVPDDHPSYTYGYAHPVVGTNVVSRVVSNPVSSVVSVVVVVPDDDPDPPDPPDD

Sequence (176 aa):
AHCHFWDLGGRMHELWERYYFDSDAVIFVWKTPVEANEEDARKETELQQSLLEEVRSSIPDDVPFLVLGHIFAEKRNPTGVGSAPPSGNTTESNLTMPASNISPLSAASSPKTDVMYSTARLLPHYHNPLQALFFVNAANGQGVKSAIDWLVPMAKRQLKVRESRPVEEIDDVNKK

Secondary structure (DSSP, 8-state):
---------TT-GGGTHHHHTT-S-EEEEEEPPPS--HHHHHHHHHHHHHHHHHHHHHS-TTS-EEEEEE-PPP---------PPPP----------------TTSS---PPT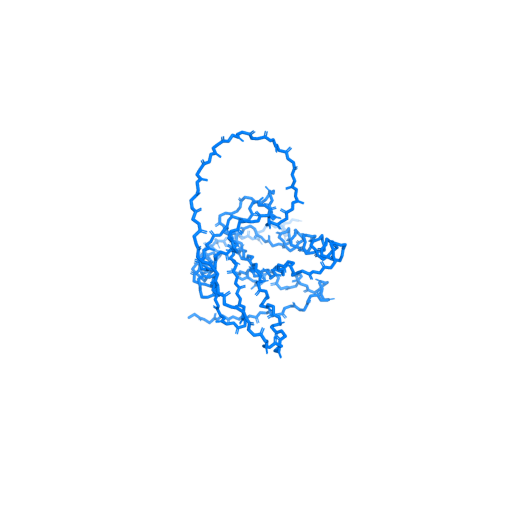T-EE-STTT-TT---TTEEEEEEBTTTTBTHHHHHHHHHHHHHHHHHHHHTS-------SS--